Protein AF-A0A351CZ37-F1 (afdb_monomer)

Sequence (122 aa):
GRHLNIALLGSIEIVQASIVLLASGAIVAATKHGNHARVRILTDRLNPALSARLNYFTALISTIYSLLMAVGCAWVIWEVWTEHERSEILHIPLAWLRLLLLVALVSVSAYFLCSRFGVSKK

pLDDT: mean 80.19, std 12.83, range [34.25, 96.06]

Nearest PDB structures (foldseek):
  7qha-assembly1_A  TM=8.211E-01  e=1.415E-02  Photobacterium profundum SS9

Secondary structure (DSSP, 8-state):
-TTTT---TTHHHHHHHHHHHHHHHHHHHHHHTT-S---HHHHTTS-HHHHHHHHHHHHHHHHHHHHHHHHHHHHHHHHHTTTT-B-TTT--BHHHHHHHHHHHHHHHHHHHHIIIII----

Mean predicted aligned error: 8.64 Å

Foldseek 3Di:
DVVVPDPPFCPVVVVLLVCLVCVLVVLLVCLVVVVPPDPCVVLVPDDPVVSLVVVLVVLVVLLVVLVVVLVVLVVVLVVCVVVQDADPGPRDRVSVSSVSSSVSSVSSNVSSCPVRVDPPDD

Radius of gyration: 19.29 Å; Cα contacts (8 Å, |Δi|>4): 90; chains: 1; bounding box: 62×22×52 Å

Solvent-accessible surface area (backbone atoms only — not comparable to full-atom values): 6875 Å² total; per-residue (Å²): 76,89,92,72,76,42,84,62,80,44,50,65,60,52,50,52,53,48,48,48,53,50,51,31,51,46,54,42,50,34,57,76,71,60,58,65,86,68,63,54,84,59,51,75,74,43,58,69,72,58,40,54,50,52,55,49,52,52,40,51,52,51,26,53,52,30,44,53,52,26,51,55,46,50,49,55,46,62,73,50,59,82,70,68,55,50,41,93,76,70,55,48,57,52,66,59,56,53,48,51,40,32,53,30,28,47,52,45,22,49,47,40,44,38,77,72,73,58,65,77,74,127

Structure (mmCIF, N/CA/C/O backbone):
data_AF-A0A351CZ37-F1
#
_entry.id   AF-A0A351CZ37-F1
#
loop_
_atom_site.group_PDB
_atom_site.id
_atom_site.type_symbol
_atom_site.label_atom_id
_atom_site.label_alt_id
_atom_site.label_comp_id
_atom_site.label_asym_id
_atom_site.label_entity_id
_atom_site.label_seq_id
_atom_site.pdbx_PDB_ins_code
_atom_site.Cartn_x
_atom_site.Cartn_y
_atom_site.Cartn_z
_atom_site.occupancy
_atom_site.B_iso_or_equiv
_atom_site.auth_seq_id
_atom_site.auth_comp_id
_atom_site.auth_asym_id
_atom_site.auth_atom_id
_atom_site.pdbx_PDB_model_num
ATOM 1 N N . GLY A 1 1 ? 28.754 -7.109 -4.360 1.00 55.59 1 GLY A N 1
ATOM 2 C CA . GLY A 1 1 ? 29.583 -6.413 -5.359 1.00 55.59 1 GLY A CA 1
ATOM 3 C C . GLY A 1 1 ? 30.952 -6.065 -4.815 1.00 55.59 1 GLY A C 1
ATOM 4 O O . GLY A 1 1 ? 31.891 -6.808 -5.050 1.00 55.59 1 GLY A O 1
ATOM 5 N N . ARG A 1 2 ? 31.056 -5.003 -4.007 1.00 60.34 2 ARG A N 1
ATOM 6 C CA . ARG A 1 2 ? 32.335 -4.450 -3.516 1.00 60.34 2 ARG A CA 1
ATOM 7 C C . ARG A 1 2 ? 33.254 -5.423 -2.754 1.00 60.34 2 ARG A C 1
ATOM 9 O O . ARG A 1 2 ? 34.460 -5.313 -2.884 1.00 60.34 2 ARG A O 1
ATOM 16 N N . HIS A 1 3 ? 32.708 -6.391 -2.017 1.00 68.62 3 HIS A N 1
ATOM 17 C CA . HIS A 1 3 ? 33.511 -7.398 -1.297 1.00 68.62 3 HIS A CA 1
ATOM 18 C C . HIS A 1 3 ? 33.874 -8.636 -2.132 1.00 68.62 3 HIS A C 1
ATOM 20 O O . HIS A 1 3 ? 34.702 -9.428 -1.707 1.00 68.62 3 HIS A O 1
ATOM 26 N N . LEU A 1 4 ? 33.260 -8.801 -3.308 1.00 72.38 4 LEU A N 1
ATOM 27 C CA . LEU A 1 4 ? 33.515 -9.920 -4.222 1.00 72.38 4 LEU A CA 1
ATOM 28 C C . LEU A 1 4 ? 34.209 -9.463 -5.519 1.00 72.38 4 LEU A C 1
ATOM 30 O O . LEU A 1 4 ? 34.512 -10.296 -6.357 1.00 72.38 4 LEU A O 1
ATOM 34 N N . ASN A 1 5 ? 34.442 -8.154 -5.701 1.00 60.50 5 ASN A N 1
ATOM 35 C CA . ASN A 1 5 ? 34.933 -7.530 -6.942 1.00 60.50 5 ASN A CA 1
ATOM 36 C C . ASN A 1 5 ? 34.095 -7.824 -8.204 1.00 60.50 5 ASN A C 1
ATOM 38 O O . ASN A 1 5 ? 34.538 -7.600 -9.325 1.00 60.50 5 ASN A O 1
ATOM 42 N N . ILE A 1 6 ? 32.851 -8.278 -8.030 1.00 69.94 6 ILE A N 1
ATOM 43 C CA . ILE A 1 6 ? 31.913 -8.521 -9.128 1.00 69.94 6 ILE A CA 1
ATOM 44 C C . ILE A 1 6 ? 30.971 -7.318 -9.214 1.00 69.94 6 ILE A C 1
ATOM 46 O O . ILE A 1 6 ? 30.215 -7.047 -8.272 1.00 69.94 6 ILE A O 1
ATOM 50 N N . ALA A 1 7 ? 31.006 -6.589 -10.330 1.00 62.84 7 ALA A N 1
ATOM 51 C CA . ALA A 1 7 ? 29.989 -5.595 -10.651 1.00 62.84 7 ALA A CA 1
ATOM 52 C C . ALA A 1 7 ? 28.687 -6.336 -10.978 1.00 62.84 7 ALA A C 1
ATOM 54 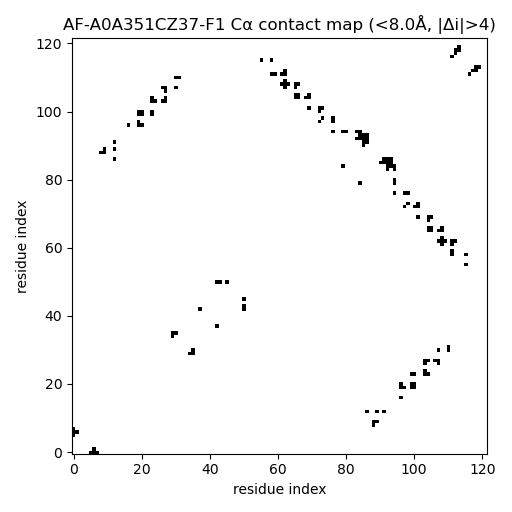O O . ALA A 1 7 ? 28.551 -6.959 -12.027 1.00 62.84 7 ALA A O 1
ATOM 55 N N . LEU A 1 8 ? 27.748 -6.325 -10.033 1.00 67.38 8 LEU A N 1
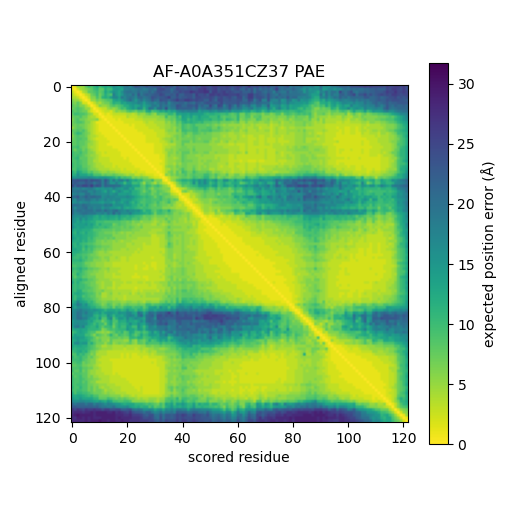ATOM 56 C CA . LEU A 1 8 ? 26.457 -6.979 -10.202 1.00 67.38 8 LEU A CA 1
ATOM 57 C C . LEU A 1 8 ? 25.567 -6.022 -11.003 1.00 67.38 8 LEU A C 1
ATOM 59 O O . LEU A 1 8 ? 24.857 -5.180 -10.448 1.00 67.38 8 LEU A O 1
ATOM 63 N N . LEU A 1 9 ? 25.727 -6.093 -12.323 1.00 70.38 9 LEU A N 1
ATOM 64 C CA . LEU A 1 9 ? 24.911 -5.385 -13.304 1.00 70.38 9 LEU A CA 1
ATOM 65 C C . LEU A 1 9 ? 23.431 -5.679 -13.023 1.00 70.38 9 LEU A C 1
ATOM 67 O O . LEU A 1 9 ? 23.069 -6.824 -12.751 1.00 70.38 9 LEU A O 1
ATOM 71 N N . GLY A 1 10 ? 22.584 -4.650 -13.020 1.00 73.94 10 GLY A N 1
ATOM 72 C CA . GLY A 1 10 ? 21.167 -4.814 -12.688 1.00 73.94 10 GLY A CA 1
ATOM 73 C C . GLY A 1 10 ? 20.839 -4.832 -11.185 1.00 73.94 10 GLY A C 1
ATOM 74 O O . GLY A 1 10 ? 19.685 -5.036 -10.814 1.00 73.94 10 GLY A O 1
ATOM 75 N N . SER A 1 11 ? 21.823 -4.688 -10.284 1.00 80.19 11 SER A N 1
ATOM 76 C CA . SER A 1 11 ? 21.582 -4.816 -8.832 1.00 80.19 11 SER A CA 1
ATOM 77 C C . SER A 1 11 ? 20.658 -3.744 -8.264 1.00 80.19 11 SER A C 1
ATOM 79 O O . SER A 1 11 ? 19.876 -4.044 -7.363 1.00 80.19 11 SER A O 1
ATOM 81 N N . ILE A 1 12 ? 20.711 -2.523 -8.794 1.00 80.06 12 ILE A N 1
ATOM 82 C CA . ILE A 1 12 ? 19.815 -1.438 -8.386 1.00 80.06 12 ILE A CA 1
ATOM 83 C C . ILE A 1 12 ? 18.391 -1.777 -8.812 1.00 80.06 12 ILE A C 1
ATOM 85 O O . ILE A 1 12 ? 17.476 -1.709 -7.997 1.00 80.06 12 ILE A O 1
ATOM 89 N N . GLU A 1 13 ? 18.208 -2.224 -10.050 1.00 82.06 13 GLU A N 1
ATOM 90 C CA . GLU A 1 13 ? 16.904 -2.581 -10.592 1.00 82.06 13 GLU A CA 1
ATOM 91 C C . GLU A 1 13 ? 16.266 -3.753 -9.851 1.00 82.06 13 GLU A C 1
ATOM 93 O O . GLU A 1 13 ? 15.081 -3.712 -9.521 1.00 82.06 13 GLU A O 1
ATOM 98 N N . ILE A 1 14 ? 17.058 -4.783 -9.544 1.00 83.56 14 ILE A N 1
ATOM 99 C CA . ILE A 1 14 ? 16.603 -5.948 -8.782 1.00 83.56 14 ILE A CA 1
ATOM 100 C C . ILE A 1 14 ? 16.173 -5.521 -7.380 1.00 83.56 14 ILE A C 1
ATOM 102 O O . ILE A 1 14 ? 15.102 -5.917 -6.914 1.00 83.56 14 ILE A O 1
ATOM 106 N N . VAL A 1 15 ? 16.984 -4.704 -6.703 1.00 87.75 15 VAL A N 1
ATOM 107 C CA . VAL A 1 15 ? 16.662 -4.204 -5.362 1.00 87.75 15 VAL A CA 1
ATOM 108 C C . VAL A 1 15 ? 15.419 -3.319 -5.409 1.00 87.75 15 VAL A C 1
ATOM 110 O O . VAL A 1 15 ? 14.524 -3.499 -4.589 1.00 87.75 15 VAL A O 1
ATOM 113 N N . GLN A 1 16 ? 15.305 -2.427 -6.390 1.00 86.19 16 GLN A N 1
ATOM 114 C CA . GLN A 1 16 ? 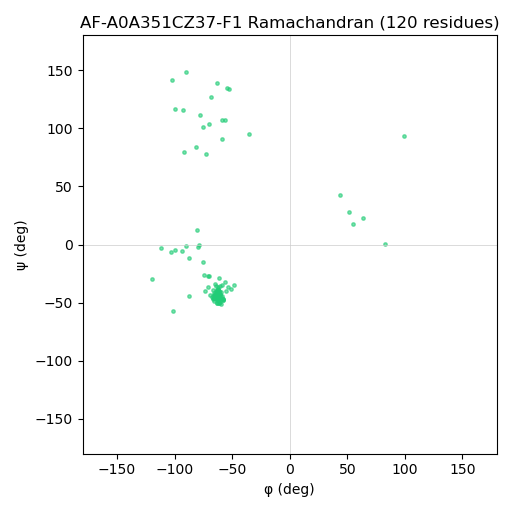14.148 -1.556 -6.558 1.00 86.19 16 GLN A CA 1
ATOM 115 C C . GLN A 1 16 ? 12.865 -2.358 -6.808 1.00 86.19 16 GLN A C 1
ATOM 117 O O . GLN A 1 16 ? 11.863 -2.132 -6.129 1.00 86.19 16 GLN A O 1
ATOM 122 N N . ALA A 1 17 ? 12.896 -3.333 -7.720 1.00 87.12 17 ALA A N 1
ATOM 123 C CA . ALA A 1 17 ? 11.764 -4.217 -7.982 1.00 87.12 17 ALA A CA 1
ATOM 124 C C . ALA A 1 17 ? 11.367 -5.013 -6.729 1.00 87.12 17 ALA A C 1
ATOM 126 O O . ALA A 1 17 ? 10.188 -5.089 -6.379 1.00 87.12 17 ALA A O 1
ATOM 127 N N . SER A 1 18 ? 12.358 -5.544 -6.010 1.00 90.44 18 SER A N 1
ATOM 128 C CA . SER A 1 18 ? 12.147 -6.306 -4.777 1.00 90.44 18 SER A CA 1
ATOM 129 C C . SER A 1 18 ? 11.534 -5.446 -3.673 1.00 90.44 18 SER A C 1
ATOM 131 O O . SER A 1 18 ? 10.575 -5.870 -3.034 1.00 90.44 18 SER A O 1
ATOM 133 N N . ILE A 1 19 ? 12.036 -4.226 -3.465 1.00 92.00 19 ILE A N 1
ATOM 134 C CA . ILE A 1 19 ? 11.506 -3.295 -2.461 1.00 92.00 19 ILE A CA 1
ATOM 135 C C . ILE A 1 19 ? 10.062 -2.932 -2.788 1.00 92.00 19 ILE A C 1
ATOM 137 O O . ILE A 1 19 ? 9.223 -2.982 -1.897 1.00 92.00 19 ILE A O 1
ATOM 141 N N . VAL A 1 20 ? 9.748 -2.608 -4.045 1.00 91.62 20 VAL A N 1
ATOM 142 C CA . VAL A 1 20 ? 8.374 -2.267 -4.441 1.00 91.62 20 VAL A CA 1
ATOM 143 C C . VAL A 1 20 ? 7.427 -3.440 -4.194 1.00 91.62 20 VAL A C 1
ATOM 145 O O . VAL A 1 20 ? 6.360 -3.240 -3.612 1.00 91.62 20 VAL A O 1
ATOM 148 N N . LEU A 1 21 ? 7.820 -4.660 -4.571 1.00 91.94 21 LEU A N 1
ATOM 149 C CA . LEU A 1 21 ? 7.025 -5.868 -4.333 1.00 91.94 21 LEU A CA 1
ATOM 150 C C . LEU A 1 21 ? 6.810 -6.124 -2.837 1.00 91.94 21 LEU A C 1
ATOM 152 O O . LEU A 1 21 ? 5.673 -6.298 -2.394 1.00 91.94 21 LEU A O 1
ATOM 156 N N . LEU A 1 22 ? 7.890 -6.110 -2.054 1.00 94.75 22 LEU A N 1
ATOM 157 C CA . LEU A 1 22 ? 7.844 -6.371 -0.617 1.00 94.75 22 LEU A CA 1
ATOM 158 C C . LEU A 1 22 ? 7.062 -5.289 0.129 1.00 94.75 22 LEU A C 1
ATOM 160 O O . LEU A 1 22 ? 6.209 -5.624 0.942 1.00 94.75 22 LEU A O 1
ATOM 164 N N . ALA A 1 23 ? 7.300 -4.010 -0.161 1.00 92.00 23 ALA A N 1
ATOM 165 C CA . ALA A 1 23 ? 6.612 -2.897 0.489 1.00 92.00 23 ALA A CA 1
ATOM 166 C C . ALA A 1 23 ? 5.113 -2.896 0.167 1.00 92.00 23 ALA A C 1
ATOM 168 O O . ALA A 1 23 ? 4.291 -2.754 1.073 1.00 92.00 23 ALA A O 1
ATOM 169 N N . SER A 1 24 ? 4.750 -3.124 -1.098 1.00 93.00 24 SER A N 1
ATOM 170 C CA . SER A 1 24 ? 3.349 -3.185 -1.531 1.00 93.00 24 SER A CA 1
ATOM 171 C C . SER A 1 24 ? 2.615 -4.380 -0.918 1.00 93.00 24 SER A C 1
ATOM 173 O O . SER A 1 24 ? 1.485 -4.246 -0.451 1.00 93.00 24 SER A O 1
ATOM 175 N N . GLY A 1 25 ? 3.261 -5.548 -0.854 1.00 92.44 25 GLY A N 1
ATOM 176 C CA . GLY A 1 25 ? 2.705 -6.717 -0.173 1.00 92.44 25 GLY A CA 1
ATOM 177 C C . GLY A 1 25 ? 2.573 -6.500 1.335 1.00 92.44 25 GLY A C 1
ATOM 178 O O . GLY A 1 25 ? 1.518 -6.766 1.913 1.00 92.44 25 GLY A O 1
ATOM 179 N N . ALA A 1 26 ? 3.619 -5.968 1.970 1.00 90.94 26 ALA A N 1
ATOM 180 C CA . ALA A 1 26 ? 3.664 -5.731 3.407 1.00 90.94 26 ALA A CA 1
ATOM 181 C C . ALA A 1 26 ? 2.610 -4.719 3.858 1.00 90.94 26 ALA A C 1
ATOM 183 O O . ALA A 1 26 ? 1.925 -4.977 4.846 1.00 90.94 26 ALA A O 1
ATOM 184 N N . ILE A 1 27 ? 2.432 -3.605 3.138 1.00 90.25 27 ILE A N 1
ATOM 185 C CA . ILE A 1 27 ? 1.447 -2.590 3.524 1.00 90.25 27 ILE A CA 1
ATOM 186 C C . ILE A 1 27 ? 0.021 -3.145 3.428 1.00 90.25 27 ILE A C 1
ATOM 188 O O . ILE A 1 27 ? -0.745 -3.013 4.377 1.00 90.25 27 ILE A O 1
ATOM 192 N N . VAL 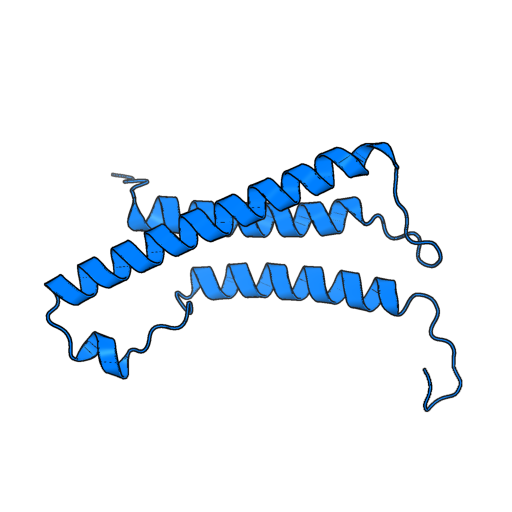A 1 28 ? -0.310 -3.878 2.358 1.00 90.50 28 VAL A N 1
ATOM 193 C CA . VAL A 1 28 ? -1.627 -4.518 2.200 1.00 90.50 28 VAL A CA 1
ATOM 194 C C . VAL A 1 28 ? -1.855 -5.591 3.268 1.00 90.50 28 VAL A C 1
ATOM 196 O O . VAL A 1 28 ? -2.930 -5.647 3.873 1.00 90.50 28 VAL A O 1
ATOM 199 N N . ALA A 1 29 ? -0.857 -6.439 3.528 1.00 90.44 29 ALA A N 1
ATOM 200 C CA . ALA A 1 29 ? -0.945 -7.480 4.547 1.00 90.44 29 ALA A CA 1
ATOM 201 C C . ALA A 1 29 ? -1.106 -6.884 5.953 1.00 90.44 29 ALA A C 1
ATOM 203 O O . ALA A 1 29 ? -1.979 -7.324 6.704 1.00 90.44 29 ALA A O 1
ATOM 204 N N . ALA A 1 30 ? -0.322 -5.862 6.301 1.00 87.12 30 ALA A N 1
ATOM 205 C CA . ALA A 1 30 ? -0.407 -5.177 7.587 1.00 87.12 30 ALA A CA 1
ATOM 206 C C . ALA A 1 30 ? -1.771 -4.499 7.784 1.00 87.12 30 ALA A C 1
ATOM 208 O O . ALA A 1 30 ? -2.350 -4.601 8.869 1.00 87.12 30 ALA A O 1
ATOM 209 N N . THR A 1 31 ? -2.322 -3.884 6.732 1.00 87.38 31 THR A N 1
ATOM 210 C CA . THR A 1 31 ? -3.661 -3.285 6.757 1.00 87.38 31 THR A CA 1
ATOM 211 C C . THR A 1 31 ? -4.751 -4.321 7.007 1.00 87.38 31 THR A C 1
ATOM 213 O O . THR A 1 31 ? -5.586 -4.119 7.891 1.00 87.38 31 THR A O 1
ATOM 216 N N . LYS A 1 32 ? -4.717 -5.466 6.311 1.00 83.19 32 LYS A N 1
ATOM 217 C CA . LYS A 1 32 ? -5.700 -6.546 6.511 1.00 83.19 32 LYS A CA 1
ATOM 218 C C . LYS A 1 32 ? -5.673 -7.122 7.925 1.00 83.19 32 LYS A C 1
ATOM 220 O O . LYS A 1 32 ? -6.726 -7.366 8.501 1.00 83.19 32 LYS A O 1
ATOM 225 N N . HIS A 1 33 ? -4.487 -7.300 8.502 1.00 83.62 33 HIS A N 1
ATOM 226 C CA . HIS A 1 33 ? -4.350 -7.830 9.862 1.00 83.62 33 HIS A CA 1
ATOM 227 C C . HIS A 1 33 ? -4.608 -6.777 10.951 1.00 83.62 33 HIS A C 1
ATOM 229 O O . HIS A 1 33 ? -4.545 -7.096 12.135 1.00 83.62 33 HIS A O 1
ATOM 235 N N . GLY A 1 34 ? -4.885 -5.518 10.584 1.00 70.69 34 GLY A N 1
ATOM 236 C CA . GLY A 1 34 ? -5.055 -4.437 11.555 1.00 70.69 34 GLY A CA 1
ATOM 237 C C . GLY A 1 34 ? -3.780 -4.142 12.353 1.00 70.69 34 GLY A C 1
ATOM 238 O O . GLY A 1 34 ? -3.858 -3.573 13.440 1.00 70.69 34 GLY A O 1
ATOM 239 N N . ASN A 1 35 ? -2.612 -4.502 11.809 1.00 65.50 35 ASN A N 1
ATOM 240 C CA . ASN A 1 35 ? -1.298 -4.361 12.441 1.00 65.50 35 ASN A CA 1
ATOM 241 C C . ASN A 1 35 ? -0.722 -2.940 12.333 1.00 65.50 35 ASN A C 1
ATOM 243 O O . ASN A 1 35 ? 0.451 -2.729 12.639 1.00 65.50 35 ASN A O 1
ATOM 247 N N . HIS A 1 36 ? -1.522 -1.948 11.928 1.00 65.25 36 HIS A N 1
ATOM 248 C CA . HIS A 1 36 ? -1.152 -0.546 12.113 1.00 65.25 36 HIS A CA 1
ATOM 249 C C .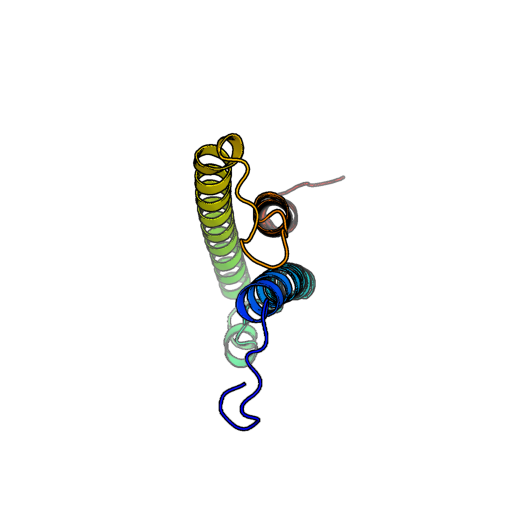 HIS A 1 36 ? -0.956 -0.326 13.609 1.00 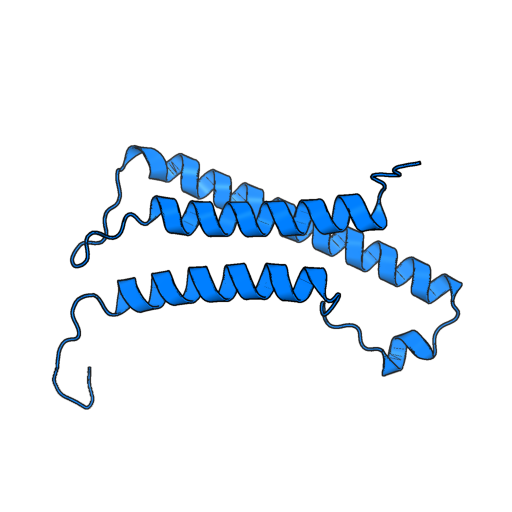65.25 36 HIS A C 1
ATOM 251 O O . HIS A 1 36 ? -1.935 -0.385 14.347 1.00 65.25 36 HIS A O 1
ATOM 257 N N . ALA A 1 37 ? 0.305 -0.187 14.035 1.00 56.69 37 ALA A N 1
ATOM 258 C CA . ALA A 1 37 ? 0.766 -0.315 15.414 1.00 56.69 37 ALA A CA 1
ATOM 259 C C . ALA A 1 37 ? -0.254 0.207 16.441 1.00 56.69 37 ALA A C 1
ATOM 261 O O . ALA A 1 37 ? -0.322 1.398 16.740 1.00 56.69 37 ALA A O 1
ATOM 262 N N . ARG A 1 38 ? -1.071 -0.704 16.982 1.00 62.75 38 ARG A N 1
ATOM 263 C CA . ARG A 1 38 ? -1.964 -0.421 18.102 1.00 62.75 38 ARG A CA 1
ATOM 264 C C . ARG A 1 38 ? -1.214 -0.781 19.363 1.00 62.75 38 ARG A C 1
ATOM 266 O O . ARG A 1 38 ? -0.914 -1.951 19.599 1.00 62.75 38 ARG A O 1
ATOM 273 N N . VAL A 1 39 ? -0.936 0.218 20.191 1.00 64.12 39 VAL A N 1
ATOM 274 C CA . VAL A 1 39 ? -0.388 -0.009 21.529 1.00 64.12 39 VAL A CA 1
ATOM 275 C C . VAL A 1 39 ? -1.514 -0.568 22.404 1.00 64.12 39 VAL A C 1
ATOM 277 O O . VAL A 1 39 ? -2.117 0.161 23.188 1.00 64.12 39 VAL A O 1
ATOM 280 N N . ARG A 1 40 ? -1.814 -1.869 22.243 1.00 64.62 40 ARG A N 1
ATOM 281 C CA . ARG A 1 40 ? -2.879 -2.591 22.971 1.00 64.62 40 ARG A CA 1
ATOM 282 C C . ARG A 1 40 ? -2.771 -2.387 24.478 1.00 64.62 40 ARG A C 1
ATOM 284 O O . ARG A 1 40 ? -3.762 -2.108 25.131 1.00 64.62 40 ARG A O 1
ATOM 291 N N . ILE A 1 41 ? -1.542 -2.353 24.993 1.00 65.62 41 ILE A N 1
ATOM 292 C CA . ILE A 1 41 ? -1.241 -2.080 26.407 1.00 65.62 41 ILE A CA 1
ATOM 293 C C . ILE A 1 41 ? -1.870 -0.764 26.903 1.00 65.62 41 ILE A C 1
ATOM 295 O O . ILE A 1 41 ? -2.315 -0.701 28.049 1.00 65.62 41 ILE A O 1
ATOM 299 N N . LEU A 1 42 ? -1.922 0.277 26.063 1.00 69.81 42 LEU A N 1
ATOM 300 C CA . LEU A 1 42 ? -2.541 1.559 26.404 1.00 69.81 42 LEU A CA 1
ATOM 301 C C . LEU A 1 42 ? -4.036 1.566 26.081 1.00 69.81 42 LEU A C 1
ATOM 303 O O . LEU A 1 42 ? -4.835 2.023 26.893 1.00 69.81 42 LEU A O 1
ATOM 307 N N . THR A 1 43 ? -4.426 1.056 24.910 1.00 71.12 43 THR A N 1
ATOM 308 C CA . THR A 1 43 ? -5.819 1.117 24.447 1.00 71.12 43 THR A CA 1
ATOM 309 C C . THR A 1 43 ? -6.763 0.202 25.216 1.00 71.12 43 THR A C 1
ATOM 311 O O . THR A 1 43 ? -7.937 0.540 25.342 1.00 71.12 43 THR A O 1
ATOM 314 N N . ASP A 1 44 ? -6.261 -0.899 25.777 1.00 74.44 44 ASP A N 1
ATOM 315 C CA . ASP A 1 44 ? -7.052 -1.849 26.569 1.00 74.44 44 ASP A CA 1
ATOM 316 C C . ASP A 1 44 ? -7.367 -1.295 27.974 1.00 74.44 44 ASP A C 1
ATOM 318 O O . ASP A 1 44 ? -8.262 -1.788 28.655 1.00 74.44 44 ASP A O 1
ATOM 322 N N . ARG A 1 45 ? -6.663 -0.233 28.400 1.00 80.12 45 ARG A N 1
ATOM 323 C CA . ARG A 1 45 ? -6.897 0.482 29.668 1.00 80.12 45 ARG A CA 1
ATOM 324 C C . ARG A 1 45 ? -7.829 1.689 29.528 1.00 80.12 45 ARG A C 1
ATOM 326 O O . ARG A 1 45 ? -8.156 2.325 30.528 1.00 80.12 45 ARG A O 1
ATOM 333 N N . LEU A 1 46 ? -8.225 2.043 28.306 1.00 80.62 46 LEU A N 1
ATOM 334 C CA . LEU A 1 46 ? -9.086 3.194 28.038 1.00 80.62 46 LEU A CA 1
ATOM 335 C C . LEU A 1 46 ? -10.561 2.789 28.072 1.00 80.62 46 LEU A C 1
ATOM 337 O O . LEU A 1 46 ? -10.930 1.686 27.677 1.00 80.62 46 LEU A O 1
ATOM 341 N N . ASN A 1 47 ? -11.424 3.721 28.485 1.00 85.94 47 ASN A N 1
ATOM 342 C CA . ASN A 1 47 ? -12.871 3.537 28.397 1.00 85.94 47 ASN A CA 1
ATOM 343 C C . ASN A 1 47 ? -13.266 3.182 26.940 1.00 85.94 47 ASN A C 1
ATOM 345 O O . ASN A 1 47 ? -12.784 3.851 26.013 1.00 85.94 47 ASN A O 1
ATOM 349 N N . PRO A 1 48 ? -14.142 2.180 26.710 1.00 81.00 48 PRO A N 1
ATOM 350 C CA . PRO A 1 48 ? -14.574 1.754 25.377 1.00 81.00 48 PRO A CA 1
ATOM 351 C C . PRO A 1 48 ? -15.009 2.898 24.446 1.00 81.00 48 PRO A C 1
ATOM 353 O O . PRO A 1 48 ? -14.706 2.859 23.252 1.00 81.00 48 PRO A O 1
ATOM 356 N N . ALA A 1 49 ? -15.632 3.961 24.969 1.00 84.12 49 ALA A N 1
ATOM 357 C CA . ALA A 1 49 ? -16.014 5.127 24.165 1.00 84.12 49 ALA A CA 1
A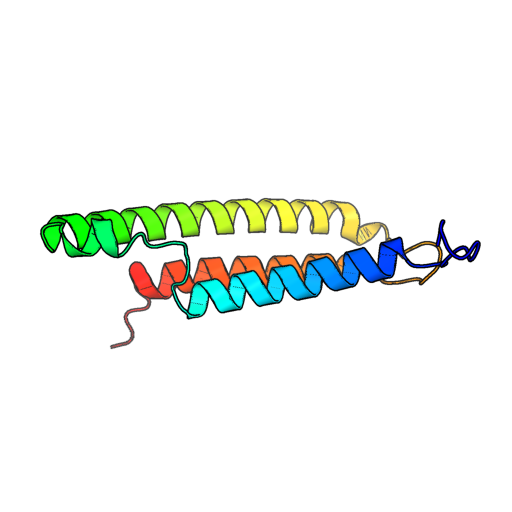TOM 358 C C . ALA A 1 49 ? -14.803 5.915 23.620 1.00 84.12 49 ALA A C 1
ATOM 360 O O . ALA A 1 49 ? -14.808 6.370 22.472 1.00 84.12 49 ALA A O 1
ATOM 361 N N . LEU A 1 50 ? -13.744 6.059 24.423 1.00 84.12 50 LEU A N 1
ATOM 362 C CA . LEU A 1 50 ? -12.522 6.755 24.018 1.00 84.12 50 LEU A CA 1
ATOM 363 C C . LEU A 1 50 ? -11.711 5.905 23.030 1.00 84.12 50 LEU A C 1
ATOM 365 O O . LEU A 1 50 ? -11.227 6.421 22.025 1.00 84.12 50 LEU A O 1
ATOM 369 N N . SER A 1 51 ? -11.638 4.591 23.267 1.00 81.31 51 SER A N 1
ATOM 370 C CA . SER A 1 51 ? -11.009 3.635 22.347 1.00 81.31 51 SER A CA 1
ATOM 371 C C . SER A 1 51 ? -11.698 3.634 20.975 1.00 81.31 51 SER A C 1
ATOM 373 O O . SER A 1 51 ? -11.036 3.697 19.936 1.00 81.31 51 SER A O 1
ATOM 375 N N . ALA A 1 52 ? -13.036 3.673 20.939 1.00 81.31 52 ALA A N 1
ATOM 376 C CA . ALA A 1 52 ? -13.798 3.765 19.694 1.00 81.31 52 ALA A CA 1
ATOM 377 C C . ALA A 1 52 ? -13.507 5.057 18.907 1.00 81.31 52 ALA A C 1
ATOM 379 O O . ALA A 1 52 ? -13.363 5.001 17.679 1.00 81.31 52 ALA A O 1
ATOM 380 N N . ARG A 1 53 ? -13.382 6.199 19.604 1.00 83.44 53 ARG A N 1
ATOM 381 C CA . ARG A 1 53 ? -13.009 7.493 19.008 1.00 83.44 53 ARG A CA 1
ATOM 382 C C . ARG A 1 53 ? -11.587 7.482 18.458 1.00 83.44 53 ARG A C 1
ATOM 384 O O . ARG A 1 53 ? -11.393 7.857 17.308 1.00 83.44 53 ARG A O 1
ATOM 391 N N . LEU A 1 54 ? -10.611 7.009 19.231 1.00 84.31 54 LEU A N 1
ATOM 392 C CA . LEU A 1 54 ? -9.220 6.907 18.775 1.00 84.31 54 LEU A CA 1
ATOM 393 C C . LEU A 1 54 ? -9.105 6.014 17.540 1.00 84.31 54 LEU A C 1
ATOM 395 O O . LEU A 1 54 ? -8.501 6.412 16.552 1.00 84.31 54 LEU A O 1
ATOM 399 N N . ASN A 1 55 ? -9.776 4.861 17.543 1.00 81.69 55 ASN A N 1
ATOM 400 C CA . ASN A 1 55 ? -9.808 3.971 16.385 1.00 81.69 55 ASN A CA 1
ATOM 401 C C . ASN A 1 55 ? -10.426 4.625 15.142 1.00 81.69 55 ASN A C 1
ATOM 403 O O . ASN A 1 55 ? -9.986 4.344 14.028 1.00 81.69 55 ASN A O 1
ATOM 407 N N . TYR A 1 56 ? -11.439 5.479 15.312 1.00 83.44 56 TYR A N 1
ATOM 408 C CA . TYR A 1 56 ? -12.012 6.256 14.213 1.00 83.44 56 TYR A CA 1
ATOM 409 C C . TYR A 1 56 ? -11.018 7.292 13.672 1.00 83.44 56 TYR A C 1
ATOM 411 O O . TYR A 1 56 ? -10.803 7.347 12.464 1.00 83.44 56 TYR A O 1
ATOM 419 N N . PHE A 1 57 ? -10.353 8.053 14.547 1.00 86.69 57 PHE A N 1
ATOM 420 C CA . PHE A 1 57 ? -9.337 9.028 14.136 1.00 86.69 57 PHE A CA 1
ATOM 421 C C . PHE A 1 57 ? -8.146 8.372 13.440 1.00 86.69 57 PHE A C 1
ATOM 423 O O . PHE A 1 57 ? -7.718 8.852 12.394 1.00 86.69 57 PHE A O 1
ATOM 430 N N . THR A 1 58 ? -7.641 7.254 13.967 1.00 85.06 58 THR A N 1
ATOM 431 C CA . THR A 1 58 ? -6.574 6.490 13.312 1.00 85.06 58 THR A CA 1
ATOM 432 C C . THR A 1 58 ? -7.003 6.047 11.916 1.00 85.06 58 THR A C 1
ATOM 434 O O . THR A 1 58 ? -6.258 6.267 10.969 1.00 85.06 58 THR A O 1
ATOM 437 N N . ALA A 1 59 ? -8.213 5.498 11.758 1.00 84.06 59 ALA A N 1
ATOM 438 C CA . ALA A 1 59 ? -8.718 5.095 10.446 1.00 84.06 59 ALA A CA 1
ATOM 439 C C . ALA A 1 59 ? -8.854 6.284 9.479 1.00 84.06 59 ALA A C 1
ATOM 441 O O . ALA A 1 59 ? -8.467 6.170 8.317 1.00 84.06 59 ALA A O 1
ATOM 442 N N . LEU A 1 60 ? -9.352 7.431 9.952 1.00 88.00 60 LEU A N 1
ATOM 443 C CA . LEU A 1 60 ? -9.475 8.647 9.148 1.00 88.00 60 LEU A CA 1
ATOM 444 C C . LEU A 1 60 ? -8.106 9.137 8.659 1.00 88.00 60 LEU A C 1
ATOM 446 O O . LEU A 1 60 ? -7.917 9.342 7.463 1.00 88.00 60 LEU A O 1
ATOM 450 N N . ILE A 1 61 ? -7.136 9.263 9.568 1.00 90.38 61 ILE A N 1
ATOM 451 C CA . ILE A 1 61 ? -5.777 9.719 9.246 1.00 90.38 61 ILE A CA 1
ATOM 452 C C . ILE A 1 61 ? -5.095 8.735 8.293 1.00 90.38 61 ILE A C 1
ATOM 454 O O . ILE A 1 61 ? -4.505 9.159 7.303 1.00 90.38 61 ILE A O 1
ATOM 458 N N . SER A 1 62 ? -5.207 7.425 8.540 1.00 88.00 62 SER A N 1
ATOM 459 C CA . SER A 1 62 ? -4.649 6.407 7.645 1.00 88.00 62 SER A CA 1
ATOM 460 C C . SER A 1 62 ? -5.282 6.446 6.253 1.00 88.00 62 SER A C 1
ATOM 462 O O . SER A 1 62 ? -4.561 6.306 5.266 1.00 88.00 62 SER A O 1
ATOM 464 N N . THR A 1 63 ? -6.593 6.694 6.152 1.00 89.12 63 THR A N 1
ATOM 465 C CA . THR A 1 63 ? -7.290 6.862 4.863 1.00 89.12 63 THR A CA 1
ATOM 466 C C . THR A 1 63 ? -6.758 8.079 4.115 1.00 89.12 63 THR A C 1
ATOM 468 O O . THR A 1 63 ? -6.365 7.964 2.961 1.00 89.12 63 THR A O 1
ATOM 471 N N . ILE A 1 64 ? -6.690 9.237 4.777 1.00 92.75 64 ILE A N 1
ATOM 472 C CA . ILE A 1 64 ? -6.204 10.479 4.160 1.00 92.75 64 ILE A CA 1
ATOM 473 C C . ILE A 1 64 ? -4.752 10.317 3.707 1.00 92.75 64 ILE A C 1
ATOM 475 O O . ILE A 1 64 ? -4.420 10.651 2.574 1.00 92.75 64 ILE A O 1
ATOM 479 N N . TYR A 1 65 ? -3.893 9.765 4.566 1.00 92.06 65 TYR A N 1
ATOM 480 C CA . TYR A 1 65 ? -2.486 9.548 4.248 1.00 92.06 65 TYR A CA 1
ATOM 481 C C . TYR A 1 65 ? -2.304 8.623 3.040 1.00 92.06 65 TYR A C 1
ATOM 483 O O . TYR A 1 65 ? -1.586 8.964 2.103 1.00 92.06 65 TYR A O 1
ATOM 491 N N . SER A 1 66 ? -2.979 7.469 3.036 1.00 91.00 66 SER A N 1
ATOM 492 C CA . SER A 1 66 ? -2.887 6.514 1.924 1.00 91.00 66 SER A CA 1
ATOM 493 C C . SER A 1 66 ? -3.442 7.084 0.616 1.00 91.00 66 SER A C 1
ATOM 495 O O . SER A 1 66 ? -2.842 6.861 -0.435 1.00 91.00 66 SER A O 1
ATOM 497 N N . LEU A 1 67 ? -4.498 7.899 0.679 1.00 93.31 67 LEU A N 1
ATOM 498 C CA . LEU A 1 67 ? -5.073 8.569 -0.485 1.00 93.31 67 LEU A CA 1
ATOM 499 C C . LEU A 1 67 ? -4.145 9.660 -1.036 1.00 93.31 67 LEU A C 1
ATOM 501 O O . LEU A 1 67 ? -3.926 9.712 -2.242 1.00 93.31 67 LEU A O 1
ATOM 505 N N . LEU A 1 68 ? -3.533 10.477 -0.173 1.00 95.44 68 LEU A N 1
ATOM 506 C CA . LEU A 1 68 ? -2.529 11.465 -0.587 1.00 95.44 68 LEU A CA 1
ATOM 507 C C . LEU A 1 68 ? -1.319 10.797 -1.249 1.00 95.44 68 LEU A C 1
ATOM 509 O O . LEU A 1 68 ? -0.865 11.250 -2.299 1.00 95.44 68 LEU A O 1
ATOM 513 N N . MET A 1 69 ? -0.827 9.695 -0.676 1.00 93.62 69 MET A N 1
ATOM 514 C CA . MET A 1 69 ? 0.254 8.913 -1.282 1.00 93.62 69 MET A CA 1
ATOM 515 C C . MET A 1 69 ? -0.164 8.316 -2.631 1.00 93.62 69 MET A C 1
ATOM 517 O O . MET A 1 69 ? 0.626 8.338 -3.572 1.00 93.62 69 MET A O 1
ATOM 521 N N . ALA A 1 70 ? -1.401 7.821 -2.757 1.00 93.81 70 ALA A N 1
ATOM 522 C CA . ALA A 1 70 ? -1.924 7.308 -4.021 1.00 93.81 70 ALA A CA 1
ATOM 523 C C . ALA A 1 70 ? -2.013 8.407 -5.090 1.00 93.81 70 ALA A C 1
ATOM 525 O O . ALA A 1 70 ? -1.588 8.184 -6.218 1.00 93.81 70 ALA A O 1
ATOM 526 N N . VAL A 1 71 ? -2.496 9.603 -4.738 1.00 96.06 71 VAL A N 1
ATOM 527 C CA . VAL A 1 71 ? -2.559 10.754 -5.654 1.00 96.06 71 VAL A CA 1
ATOM 528 C C . VAL A 1 71 ? -1.161 11.165 -6.108 1.00 96.06 71 VAL A C 1
ATOM 530 O O . VAL A 1 71 ? -0.941 11.324 -7.305 1.00 96.06 71 VAL A O 1
ATOM 533 N N . GLY A 1 72 ? -0.198 11.271 -5.188 1.00 92.94 72 GLY A N 1
ATOM 534 C CA . GLY A 1 72 ? 1.192 11.569 -5.545 1.00 92.94 72 GLY A CA 1
ATOM 535 C C . GLY A 1 72 ? 1.808 10.497 -6.448 1.00 92.94 72 GLY A C 1
ATOM 536 O O . GLY A 1 72 ? 2.476 10.813 -7.427 1.00 92.94 72 GLY A O 1
ATOM 537 N N . CYS A 1 73 ? 1.531 9.221 -6.175 1.00 91.44 73 CYS A N 1
ATOM 538 C CA . CYS A 1 73 ? 1.996 8.119 -7.013 1.00 91.44 73 CYS A CA 1
ATOM 539 C C . CYS A 1 73 ? 1.360 8.158 -8.412 1.00 91.44 73 CYS A C 1
ATOM 541 O O . CYS A 1 73 ? 2.067 8.009 -9.406 1.00 91.44 73 CYS A O 1
ATOM 543 N N . ALA A 1 74 ? 0.054 8.422 -8.504 1.00 93.06 74 ALA A N 1
ATOM 544 C CA . ALA A 1 74 ? -0.655 8.577 -9.771 1.00 93.06 74 ALA A CA 1
ATOM 545 C C . ALA A 1 74 ? -0.135 9.775 -10.576 1.00 93.06 74 ALA A C 1
ATOM 547 O O . ALA A 1 74 ? 0.026 9.656 -11.787 1.00 93.06 74 ALA A O 1
ATOM 548 N N . TRP A 1 75 ? 0.182 10.889 -9.909 1.00 93.88 75 TRP A N 1
ATOM 549 C CA . TRP A 1 75 ? 0.795 12.061 -10.533 1.00 93.88 75 TRP A CA 1
ATOM 550 C C . TRP A 1 75 ? 2.142 11.719 -11.174 1.00 93.88 75 TRP A C 1
ATOM 552 O O . TRP A 1 75 ? 2.348 11.969 -12.357 1.00 93.88 75 TRP A O 1
ATOM 562 N N . VAL A 1 76 ? 3.034 11.070 -10.418 1.00 88.62 76 VAL A N 1
ATOM 563 C CA . VAL A 1 76 ? 4.353 10.652 -10.923 1.00 88.62 76 VAL A CA 1
ATOM 564 C C . VAL A 1 76 ? 4.221 9.648 -12.067 1.00 88.62 76 VAL A C 1
ATOM 566 O O . VAL A 1 76 ? 4.977 9.700 -13.032 1.00 88.62 76 VAL A O 1
ATOM 569 N N . ILE A 1 77 ? 3.268 8.715 -11.978 1.00 88.69 77 ILE A N 1
ATOM 570 C CA . ILE A 1 77 ? 2.993 7.785 -13.076 1.00 88.69 77 ILE A CA 1
ATOM 571 C C . ILE A 1 77 ? 2.548 8.563 -14.309 1.00 88.69 77 ILE A C 1
ATOM 573 O O . ILE A 1 77 ? 3.096 8.314 -15.370 1.00 88.69 77 ILE A O 1
ATOM 577 N N . TRP A 1 78 ? 1.608 9.500 -14.172 1.00 88.81 78 TRP A N 1
ATOM 578 C CA . TRP A 1 78 ? 1.088 10.299 -15.280 1.00 88.81 78 TRP A CA 1
ATOM 579 C C . TRP A 1 78 ? 2.183 11.083 -16.006 1.00 88.81 78 TRP A C 1
ATOM 581 O O . TRP A 1 78 ? 2.259 11.033 -17.231 1.00 88.81 78 TRP A O 1
ATOM 591 N N . GLU A 1 79 ? 3.051 11.758 -15.253 1.00 87.12 79 GLU A N 1
ATOM 592 C CA . GLU A 1 79 ? 4.146 12.559 -15.805 1.00 87.12 79 GLU A CA 1
ATOM 593 C C . GLU A 1 79 ? 5.143 11.699 -16.593 1.00 87.12 79 GLU A C 1
ATOM 595 O O . GLU A 1 79 ? 5.556 12.062 -17.690 1.00 87.12 79 GLU A O 1
ATOM 600 N N . VAL A 1 80 ? 5.454 10.506 -16.083 1.00 83.44 80 VAL A N 1
ATOM 601 C CA . VAL A 1 80 ? 6.535 9.669 -16.618 1.00 83.44 80 VAL A CA 1
ATOM 602 C C . VAL A 1 80 ? 6.032 8.546 -17.544 1.00 83.44 80 VAL A C 1
ATOM 604 O O . VAL A 1 80 ? 6.816 7.822 -18.155 1.00 83.44 80 VAL A O 1
ATOM 607 N N . TRP A 1 81 ? 4.713 8.383 -17.699 1.00 78.94 81 TRP A N 1
ATOM 608 C CA . TRP A 1 81 ? 4.121 7.300 -18.498 1.00 78.94 81 TRP A CA 1
ATOM 609 C C . TRP A 1 81 ? 4.505 7.376 -19.979 1.00 78.94 81 TRP A C 1
ATOM 611 O O . TRP A 1 81 ? 4.715 6.351 -20.628 1.00 78.94 81 TRP A O 1
ATOM 621 N N . THR A 1 82 ? 4.611 8.591 -20.518 1.00 69.25 82 THR A N 1
ATOM 622 C CA . THR A 1 82 ? 4.867 8.820 -21.948 1.00 69.25 82 THR A CA 1
ATOM 623 C C . THR A 1 82 ? 6.320 8.521 -22.330 1.00 69.25 82 THR A C 1
ATOM 625 O O . THR A 1 82 ? 6.591 8.125 -23.464 1.00 69.25 82 THR A O 1
ATOM 628 N N . GLU A 1 83 ? 7.249 8.625 -21.377 1.00 66.69 83 GLU A N 1
ATOM 629 C CA . GLU A 1 83 ? 8.693 8.541 -21.628 1.00 66.69 83 GLU A CA 1
ATOM 630 C C . GLU A 1 83 ? 9.222 7.106 -21.799 1.00 66.69 83 GLU A C 1
ATOM 632 O O . GLU A 1 83 ? 10.404 6.922 -22.075 1.00 66.69 83 GLU A O 1
ATOM 637 N N . HIS A 1 84 ? 8.365 6.077 -21.697 1.00 62.09 84 HIS A N 1
ATOM 638 C CA . HIS A 1 84 ? 8.743 4.661 -21.842 1.00 62.09 84 HIS A CA 1
ATOM 639 C C . HIS A 1 84 ? 10.048 4.309 -21.099 1.00 62.09 84 HIS A C 1
ATOM 641 O O . HIS A 1 84 ? 10.886 3.570 -21.621 1.00 62.09 84 HIS A O 1
ATOM 647 N N . GLU A 1 85 ? 10.209 4.818 -19.868 1.00 61.34 85 GLU A N 1
ATOM 648 C CA . GLU A 1 85 ? 11.387 4.564 -19.036 1.00 61.34 85 GLU A CA 1
ATOM 649 C C . GLU A 1 85 ? 11.588 3.053 -18.836 1.00 61.34 85 GLU A C 1
ATOM 651 O O . GLU A 1 85 ? 10.859 2.375 -18.095 1.00 61.34 85 GLU A O 1
ATOM 656 N N . ARG A 1 86 ? 12.604 2.515 -19.511 1.00 61.38 86 ARG A N 1
ATOM 657 C CA . ARG A 1 86 ? 13.149 1.181 -19.260 1.00 61.38 86 ARG A CA 1
ATOM 658 C C . ARG A 1 86 ? 14.432 1.341 -18.473 1.00 61.38 86 ARG A C 1
ATOM 660 O O . ARG A 1 86 ? 15.208 2.254 -18.733 1.00 61.38 86 ARG A O 1
ATOM 667 N N . SER A 1 87 ? 14.668 0.443 -17.524 1.00 65.56 87 SER A N 1
ATOM 668 C CA . SER A 1 87 ? 15.945 0.443 -16.824 1.00 65.56 87 SER A CA 1
ATOM 669 C C . SER A 1 87 ? 17.101 0.151 -17.790 1.00 65.56 87 SER A C 1
ATOM 671 O O . SER A 1 87 ? 16.980 -0.728 -18.642 1.00 65.56 87 SER A O 1
ATOM 673 N N . GLU A 1 88 ? 18.222 0.859 -17.649 1.00 65.19 88 GLU A N 1
ATOM 674 C CA . GLU A 1 88 ? 19.319 0.848 -18.633 1.00 65.19 88 GLU A CA 1
ATOM 675 C C . GLU A 1 88 ? 19.924 -0.541 -18.875 1.00 65.19 88 GLU A C 1
ATOM 677 O O . GLU A 1 88 ? 20.309 -0.866 -19.995 1.00 65.19 88 GLU A O 1
ATOM 682 N N . ILE A 1 89 ? 20.002 -1.379 -17.836 1.00 69.56 89 ILE A N 1
ATOM 683 C CA . ILE A 1 89 ? 20.698 -2.667 -17.920 1.00 69.56 89 ILE A CA 1
ATOM 684 C C . ILE A 1 89 ? 19.688 -3.802 -18.088 1.00 69.56 89 ILE A C 1
ATOM 686 O O . ILE A 1 89 ? 19.732 -4.557 -19.060 1.00 69.56 89 ILE A O 1
ATOM 690 N N . LEU A 1 90 ? 18.744 -3.922 -17.149 1.00 67.94 90 LEU A N 1
ATOM 691 C CA . LEU A 1 90 ? 17.808 -5.054 -17.119 1.00 67.94 90 LEU A CA 1
ATOM 692 C C . LEU A 1 90 ? 16.512 -4.825 -17.914 1.00 67.94 90 LEU A C 1
ATOM 694 O O . LEU A 1 90 ? 15.675 -5.722 -17.983 1.00 67.94 90 LEU A O 1
ATOM 698 N N . HIS A 1 91 ? 16.349 -3.641 -18.518 1.00 72.56 91 HIS A N 1
ATOM 699 C CA . HIS A 1 91 ? 15.182 -3.245 -19.312 1.00 72.56 91 HIS A CA 1
ATOM 700 C C . HIS A 1 91 ? 13.834 -3.466 -18.608 1.00 72.56 91 HIS A C 1
ATOM 702 O O . HIS A 1 91 ? 12.803 -3.647 -19.261 1.00 72.56 91 HIS A O 1
ATOM 708 N N . ILE A 1 92 ? 13.822 -3.429 -17.271 1.00 73.94 92 ILE A N 1
ATOM 709 C CA . ILE A 1 92 ? 12.605 -3.564 -16.483 1.00 73.94 92 ILE A CA 1
ATOM 710 C C . ILE A 1 92 ? 11.755 -2.314 -16.719 1.00 73.94 92 ILE A C 1
ATOM 712 O O . ILE A 1 92 ? 12.236 -1.193 -16.526 1.00 73.94 92 ILE A O 1
ATOM 716 N N . PRO A 1 93 ? 10.484 -2.483 -17.104 1.00 76.50 93 PRO A N 1
ATOM 717 C CA . PRO A 1 93 ? 9.581 -1.361 -17.268 1.00 76.50 93 PRO A CA 1
ATOM 718 C C . PRO A 1 93 ? 9.128 -0.851 -15.890 1.00 76.50 93 PRO A C 1
ATOM 720 O O . PRO A 1 93 ? 8.254 -1.425 -15.234 1.00 76.50 93 PRO A O 1
ATOM 723 N N . LEU A 1 94 ? 9.741 0.248 -15.448 1.00 76.69 94 LEU A N 1
ATOM 724 C CA . LEU A 1 94 ? 9.541 0.860 -14.126 1.00 76.69 94 LEU A CA 1
ATOM 725 C C . LEU A 1 94 ? 8.095 1.322 -13.896 1.00 76.69 94 LEU A C 1
ATOM 727 O O . LEU A 1 94 ? 7.605 1.304 -12.765 1.00 76.69 94 LEU A O 1
ATOM 731 N N . ALA A 1 95 ? 7.394 1.672 -14.974 1.00 80.00 95 ALA A N 1
ATOM 732 C CA . ALA A 1 95 ? 5.996 2.082 -14.947 1.00 80.00 95 ALA A CA 1
ATOM 733 C C . ALA A 1 95 ? 5.079 1.032 -14.290 1.00 80.00 95 ALA A C 1
ATOM 735 O O . ALA A 1 95 ? 4.216 1.386 -13.488 1.00 80.00 95 ALA A O 1
ATOM 736 N N . TRP A 1 96 ? 5.306 -0.264 -14.541 1.00 84.06 96 TRP A N 1
ATOM 737 C CA . TRP A 1 96 ? 4.489 -1.336 -13.954 1.00 84.06 96 TRP A CA 1
ATOM 738 C C . TRP A 1 96 ? 4.734 -1.519 -12.460 1.00 84.06 96 TRP A C 1
ATOM 740 O O . TRP A 1 96 ? 3.793 -1.768 -11.710 1.00 84.06 96 TRP A O 1
ATOM 750 N N . LEU A 1 97 ? 5.981 -1.356 -12.012 1.00 85.50 97 LEU A N 1
ATOM 751 C CA . LEU A 1 97 ? 6.315 -1.382 -10.587 1.00 85.50 97 LEU A CA 1
ATOM 752 C C . LEU A 1 97 ? 5.626 -0.226 -9.851 1.00 85.50 97 LEU A C 1
ATOM 754 O O . LEU A 1 97 ? 5.029 -0.432 -8.795 1.00 85.50 97 LEU A O 1
ATOM 758 N N . ARG A 1 98 ? 5.638 0.979 -10.433 1.00 87.69 98 ARG A N 1
ATOM 759 C CA . ARG A 1 98 ? 4.918 2.133 -9.871 1.00 87.69 98 ARG A CA 1
ATOM 760 C C . ARG A 1 98 ? 3.405 1.881 -9.836 1.00 87.69 98 ARG A C 1
ATOM 762 O O . ARG A 1 98 ? 2.770 2.147 -8.819 1.00 87.69 98 ARG A O 1
ATOM 769 N N . LEU A 1 99 ? 2.838 1.299 -10.894 1.00 89.94 99 LEU A N 1
ATOM 770 C CA . LEU A 1 99 ? 1.416 0.947 -10.961 1.00 89.94 99 LEU A CA 1
ATOM 771 C C . LEU A 1 99 ? 1.032 -0.076 -9.879 1.00 89.94 99 LEU A C 1
ATOM 773 O O . LEU A 1 99 ? -0.003 0.074 -9.232 1.00 89.94 99 LEU A O 1
ATOM 777 N N . LEU A 1 100 ? 1.887 -1.067 -9.614 1.00 92.25 100 LEU A N 1
ATOM 778 C CA . LEU A 1 100 ? 1.685 -2.032 -8.531 1.00 92.25 100 LEU A CA 1
ATOM 779 C C . LEU A 1 100 ? 1.588 -1.334 -7.167 1.00 92.25 100 LEU A C 1
ATOM 781 O O . LEU A 1 100 ? 0.665 -1.615 -6.398 1.00 92.25 100 LEU A O 1
ATOM 785 N N . LEU A 1 101 ? 2.490 -0.388 -6.888 1.00 92.38 101 LEU A N 1
ATOM 786 C CA . LEU A 1 101 ? 2.439 0.410 -5.662 1.00 92.38 101 LEU A CA 1
ATOM 787 C C . LEU A 1 101 ? 1.156 1.250 -5.582 1.00 92.38 101 LEU A C 1
ATOM 789 O O . LEU A 1 101 ? 0.515 1.286 -4.530 1.00 92.38 101 LEU A O 1
ATOM 793 N N . LEU A 1 102 ? 0.745 1.878 -6.687 1.00 94.25 102 LEU A N 1
ATOM 794 C CA . LEU A 1 102 ? -0.507 2.632 -6.751 1.00 94.25 102 LEU A CA 1
ATOM 795 C C . LEU A 1 102 ? -1.710 1.741 -6.409 1.00 94.25 102 LEU A C 1
ATOM 797 O O . LEU A 1 102 ? -2.529 2.108 -5.567 1.00 94.25 102 LEU A O 1
ATOM 801 N N . VAL A 1 103 ? -1.794 0.547 -7.002 1.00 94.81 103 VAL A N 1
ATOM 802 C CA . VAL A 1 103 ? -2.863 -0.427 -6.722 1.00 94.81 103 VAL A CA 1
ATOM 803 C C . VAL A 1 103 ? -2.869 -0.832 -5.249 1.00 94.81 103 VAL A C 1
ATOM 805 O O . VAL A 1 103 ? -3.940 -0.916 -4.642 1.00 94.81 103 VAL A O 1
ATOM 808 N N . ALA A 1 104 ? -1.699 -1.042 -4.644 1.00 93.44 104 ALA A N 1
ATOM 809 C CA . ALA A 1 104 ? -1.594 -1.351 -3.222 1.00 93.44 104 ALA A CA 1
ATOM 810 C C . ALA A 1 104 ? -2.114 -0.198 -2.343 1.00 93.44 104 ALA A C 1
ATOM 812 O O . ALA A 1 104 ? -2.930 -0.431 -1.449 1.00 93.44 104 ALA A O 1
ATOM 813 N N . LEU A 1 105 ? -1.715 1.046 -2.626 1.00 92.81 105 LEU A N 1
ATOM 814 C CA . LEU A 1 105 ? -2.158 2.235 -1.886 1.00 92.81 105 LEU A CA 1
ATOM 815 C C . LEU A 1 105 ? -3.665 2.481 -2.022 1.00 92.81 105 LEU A C 1
ATOM 817 O O . LEU A 1 105 ? -4.340 2.757 -1.025 1.00 92.81 105 LEU A O 1
ATOM 821 N N . VAL A 1 106 ? -4.215 2.319 -3.228 1.00 93.69 106 VAL A N 1
ATOM 822 C CA . VAL A 1 106 ? -5.663 2.393 -3.473 1.00 93.69 106 VAL A CA 1
ATOM 823 C C . VAL A 1 106 ? -6.391 1.292 -2.705 1.00 93.69 106 VAL A C 1
ATOM 825 O O . VAL A 1 106 ? -7.397 1.567 -2.055 1.00 93.69 106 VAL A O 1
ATOM 828 N N . SER A 1 107 ? -5.862 0.065 -2.701 1.00 92.88 107 SER A N 1
ATOM 829 C CA . SER A 1 107 ? -6.451 -1.061 -1.965 1.00 92.88 107 SER A CA 1
ATOM 830 C C . SER A 1 107 ? -6.492 -0.807 -0.456 1.00 92.88 107 SER A C 1
ATOM 832 O O . SER A 1 107 ? -7.507 -1.071 0.188 1.00 92.88 107 SER A O 1
ATOM 834 N N . VAL A 1 108 ? -5.413 -0.263 0.117 1.00 91.12 108 VAL A N 1
ATOM 835 C CA . VAL A 1 108 ? -5.353 0.120 1.537 1.00 91.12 108 VAL A CA 1
ATOM 836 C C . VAL A 1 108 ? -6.346 1.239 1.845 1.00 91.12 108 VAL A C 1
ATOM 838 O O . VAL A 1 108 ? -7.115 1.128 2.802 1.00 91.12 108 VAL A O 1
ATOM 841 N N . SER A 1 109 ? -6.385 2.280 1.011 1.00 89.56 109 SER A N 1
ATOM 842 C CA . SER A 1 109 ? -7.321 3.401 1.165 1.00 89.56 109 SER A CA 1
ATOM 843 C C . SER A 1 109 ? -8.772 2.912 1.143 1.00 89.56 109 SER A C 1
ATOM 845 O O . SER A 1 109 ? -9.562 3.234 2.031 1.00 89.56 109 SER A O 1
ATOM 847 N N . ALA A 1 110 ? -9.108 2.066 0.165 1.00 89.56 110 ALA A N 1
ATOM 848 C CA . ALA A 1 110 ? -10.429 1.467 0.026 1.00 89.56 110 ALA A CA 1
ATOM 849 C C . ALA A 1 110 ? -10.785 0.579 1.225 1.00 89.56 110 ALA A C 1
ATOM 851 O O . ALA A 1 110 ? -11.923 0.619 1.692 1.00 89.56 110 ALA A O 1
ATOM 852 N N . TYR A 1 111 ? -9.828 -0.185 1.759 1.00 89.44 111 TYR A N 1
ATOM 853 C CA . TYR A 1 111 ? -10.048 -1.018 2.940 1.00 89.44 111 TYR A CA 1
ATOM 854 C C . TYR A 1 111 ? -10.426 -0.182 4.166 1.00 89.44 111 TYR A C 1
ATOM 856 O O . TYR A 1 111 ? -11.412 -0.493 4.838 1.00 89.44 111 TYR A O 1
ATOM 864 N N . PHE A 1 112 ? -9.695 0.897 4.455 1.00 85.75 112 PHE A N 1
ATOM 865 C CA . PHE A 1 112 ? -10.033 1.784 5.571 1.00 85.75 112 PHE A CA 1
ATOM 866 C C . PHE A 1 112 ? -11.376 2.490 5.372 1.00 85.75 112 PHE A C 1
ATOM 868 O O . PHE A 1 112 ? -12.168 2.578 6.315 1.00 85.75 112 PHE A O 1
ATOM 875 N N . LEU A 1 113 ? -11.663 2.925 4.142 1.00 85.44 113 LEU A N 1
ATOM 876 C CA . LEU A 1 113 ? -12.926 3.573 3.811 1.00 85.44 113 LEU A CA 1
ATOM 877 C C . LEU A 1 113 ? -14.113 2.612 4.005 1.00 85.44 113 LEU A C 1
ATOM 879 O O . LEU A 1 113 ? -15.058 2.925 4.727 1.00 85.44 113 LEU A O 1
ATOM 883 N N . CYS A 1 114 ? -14.032 1.400 3.448 1.00 84.44 114 CYS A N 1
ATOM 884 C CA . CYS A 1 114 ? -15.105 0.407 3.527 1.00 84.44 114 CYS A CA 1
ATOM 885 C C . CYS A 1 114 ? -15.311 -0.126 4.949 1.00 84.44 114 CYS A C 1
ATOM 887 O O . CYS A 1 114 ? -16.451 -0.227 5.403 1.00 84.44 114 CYS A O 1
ATOM 889 N N . SER A 1 115 ? -14.224 -0.458 5.654 1.00 76.38 115 SER A N 1
ATOM 890 C CA . SER A 1 115 ? -14.288 -1.089 6.979 1.00 76.38 115 SER A CA 1
ATOM 891 C C . SER A 1 115 ? -14.788 -0.154 8.082 1.00 76.38 115 SER A C 1
ATOM 893 O O . SER A 1 115 ? -15.344 -0.639 9.069 1.00 76.38 115 SER A O 1
ATOM 895 N N . ARG A 1 116 ? -14.606 1.171 7.950 1.00 70.75 116 ARG A N 1
ATOM 896 C CA . ARG A 1 116 ? -14.942 2.122 9.024 1.00 70.75 116 ARG A CA 1
ATOM 897 C C . ARG A 1 116 ? -15.988 3.173 8.669 1.00 70.75 116 ARG A C 1
ATOM 899 O O . ARG A 1 116 ? -16.714 3.575 9.577 1.00 70.75 116 ARG A O 1
ATOM 906 N N . PHE A 1 117 ? -16.088 3.585 7.406 1.00 70.81 117 PHE A N 1
ATOM 907 C CA . PHE A 1 117 ? -17.026 4.628 6.962 1.00 70.81 117 PHE A CA 1
ATOM 908 C C . PHE A 1 117 ? -18.261 4.083 6.241 1.00 70.81 117 PHE A C 1
ATOM 910 O O . PHE A 1 117 ? -19.208 4.828 6.015 1.00 70.81 117 PHE A O 1
ATOM 917 N N . GLY A 1 118 ? -18.301 2.777 5.968 1.00 60.50 118 GLY A N 1
ATOM 918 C CA . 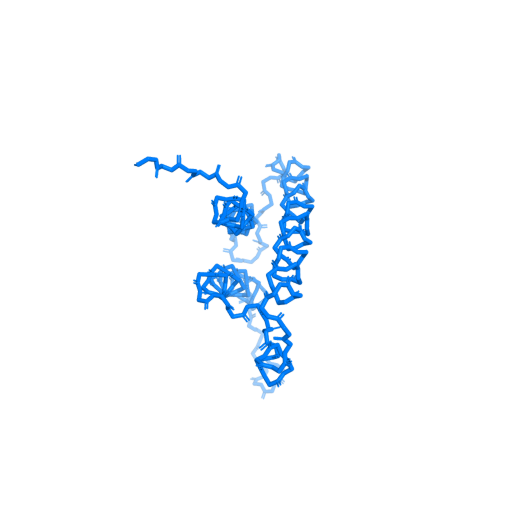GLY A 1 118 ? -19.495 2.110 5.475 1.00 60.50 118 GLY A CA 1
ATOM 919 C C . GLY A 1 118 ? -19.489 1.902 3.968 1.00 60.50 118 GLY A C 1
ATOM 920 O O . GLY A 1 118 ? -20.072 2.669 3.211 1.00 60.50 118 GLY A O 1
ATOM 921 N N . VAL A 1 119 ? -19.024 0.724 3.562 1.00 48.66 119 VAL A N 1
ATOM 922 C CA . VAL A 1 119 ? -19.898 -0.089 2.713 1.00 48.66 119 VAL A CA 1
ATOM 923 C C . VAL A 1 119 ? -20.667 -0.990 3.668 1.00 48.66 119 VAL A C 1
ATOM 925 O O . VAL A 1 119 ? -20.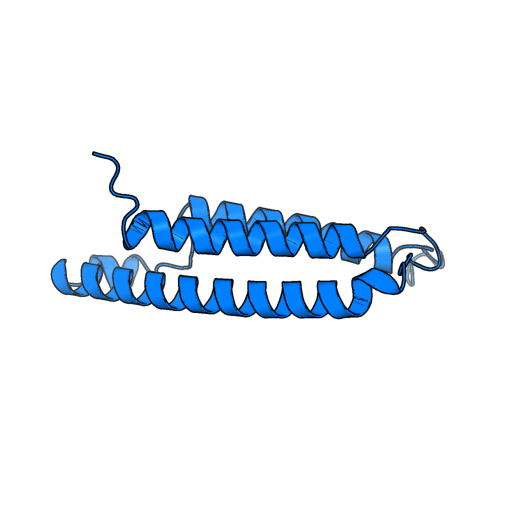310 -2.137 3.918 1.00 48.66 119 VAL A O 1
ATOM 928 N N . SER A 1 120 ? -21.699 -0.399 4.271 1.00 46.25 120 SER A N 1
ATOM 929 C CA . SER A 1 120 ? -22.797 -1.129 4.887 1.00 46.25 120 SER A CA 1
ATOM 930 C C . SER A 1 120 ? -23.430 -1.982 3.789 1.00 46.25 120 SER A C 1
ATOM 932 O O . SER A 1 120 ? -24.287 -1.516 3.038 1.00 46.25 120 SER A O 1
ATOM 934 N N . LYS A 1 121 ? -22.953 -3.215 3.618 1.00 38.84 121 LYS A N 1
ATOM 935 C CA . LYS A 1 121 ? -23.817 -4.239 3.052 1.00 38.84 121 LYS A CA 1
ATOM 936 C C . LYS A 1 121 ? -24.729 -4.676 4.189 1.00 38.84 121 LYS A C 1
ATOM 938 O O . LYS A 1 121 ? -24.255 -5.209 5.189 1.00 38.84 121 LYS A O 1
ATOM 943 N N . LYS A 1 122 ? -26.005 -4.326 4.020 1.00 34.25 122 LYS A N 1
ATOM 944 C CA . LYS A 1 122 ? -27.138 -5.082 4.554 1.00 34.25 122 LYS A CA 1
ATOM 945 C C . LYS A 1 122 ? -26.862 -6.582 4.524 1.00 34.25 122 LYS A C 1
ATOM 947 O O . LYS A 1 122 ? -26.260 -7.029 3.519 1.00 34.25 122 LYS A O 1
#